Protein AF-A0A1X4HYP9-F1 (afdb_monomer_lite)

Sequence (50 aa):
MAFTRAPGKHRRPSRTQRGTARAAGVAALTTTGVVGSLAAPALAAEPAAA

Radius of gyration: 20.03 Å; chains: 1; bounding box: 47×18×45 Å

Foldseek 3Di:
DDPPDDDPPPDDDDPVRVVVVVVVVVVVVVVVVVVVVVCVVVVVPPPDDD

pLDDT: mean 71.9, std 16.52, range [37.47, 94.44]

Secondary structure (DSSP, 8-state):
--------TTPPPPHHHHHHHHHHHHHHHHHHHHHHHHHHHHHTTS----

Structure (mmCIF, N/CA/C/O backbone):
data_AF-A0A1X4HYP9-F1
#
_entry.id   AF-A0A1X4HYP9-F1
#
loop_
_atom_site.group_PDB
_atom_site.id
_atom_site.type_symbol
_atom_site.label_atom_id
_atom_site.label_alt_id
_atom_site.label_comp_id
_atom_site.label_asym_id
_atom_site.label_entity_id
_atom_site.label_seq_id
_atom_site.pdbx_PDB_ins_code
_atom_site.Cartn_x
_atom_site.Cartn_y
_atom_site.Cartn_z
_atom_site.occupancy
_atom_site.B_iso_or_equiv
_atom_site.auth_seq_id
_atom_site.auth_comp_id
_atom_site.auth_asym_id
_atom_site.auth_atom_id
_atom_site.pdbx_PDB_model_num
ATOM 1 N N . MET A 1 1 ? -23.337 -1.553 20.154 1.00 40.44 1 MET A N 1
ATOM 2 C CA . MET A 1 1 ? -23.097 -0.995 18.807 1.00 40.44 1 MET A CA 1
ATOM 3 C C . MET A 1 1 ? -21.932 -0.028 18.894 1.00 40.44 1 MET A C 1
ATOM 5 O O . MET A 1 1 ? -21.877 0.753 19.834 1.00 40.44 1 MET A O 1
ATOM 9 N N . ALA A 1 2 ? -20.950 -0.198 18.011 1.00 54.28 2 ALA A N 1
ATOM 10 C CA . ALA A 1 2 ? -19.670 0.495 18.037 1.00 54.28 2 ALA A CA 1
ATOM 11 C C . ALA A 1 2 ? -19.841 2.019 18.084 1.00 54.28 2 ALA A C 1
ATOM 13 O O . ALA A 1 2 ? -20.711 2.559 17.410 1.00 54.28 2 ALA A O 1
ATOM 14 N N . PHE A 1 3 ? -18.965 2.712 18.816 1.00 59.41 3 PHE A N 1
ATOM 15 C CA . PHE A 1 3 ? -18.674 4.117 18.548 1.00 59.41 3 PHE A CA 1
ATOM 16 C C . PHE A 1 3 ? -18.305 4.239 17.066 1.00 59.41 3 PHE A C 1
ATOM 18 O O . PHE A 1 3 ? -17.164 3.971 16.685 1.00 59.41 3 PHE A O 1
ATOM 25 N N . THR A 1 4 ? -19.246 4.648 16.223 1.00 62.81 4 THR A N 1
ATOM 26 C CA . THR A 1 4 ? -19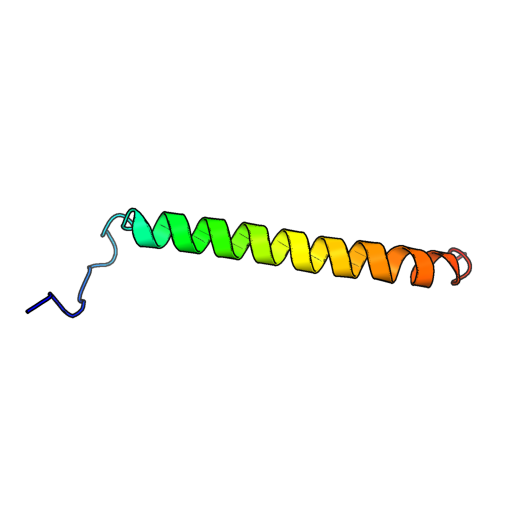.102 4.799 14.765 1.00 62.81 4 THR A CA 1
ATOM 27 C C . THR A 1 4 ? -18.249 6.025 14.371 1.00 62.81 4 THR A C 1
A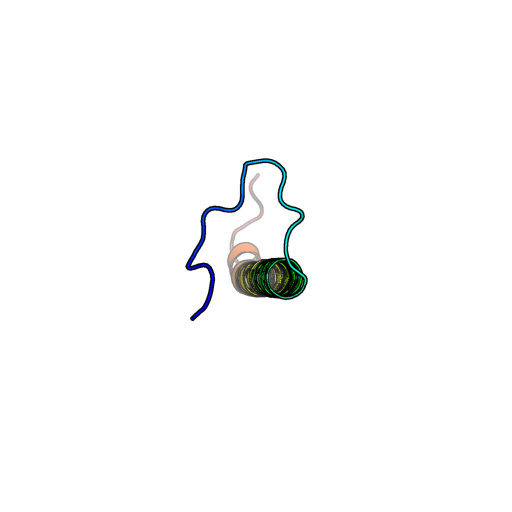TOM 29 O O . THR A 1 4 ? -18.349 6.534 13.265 1.00 62.81 4 THR A O 1
ATOM 32 N N . ARG A 1 5 ? -17.303 6.385 15.261 1.00 59.25 5 ARG A N 1
ATOM 33 C CA . ARG A 1 5 ? -16.273 7.443 15.272 1.00 59.25 5 ARG A CA 1
ATOM 34 C C . ARG A 1 5 ? -16.728 8.881 15.566 1.00 59.25 5 ARG A C 1
ATOM 36 O O . ARG A 1 5 ? -17.215 9.584 14.701 1.00 59.25 5 ARG A O 1
ATOM 43 N N . ALA A 1 6 ? -16.269 9.379 16.717 1.00 60.12 6 ALA A N 1
ATOM 44 C CA . ALA A 1 6 ? -15.578 10.670 16.808 1.00 60.12 6 ALA A CA 1
ATOM 45 C C . ALA A 1 6 ? -14.310 10.515 17.682 1.00 60.12 6 ALA A C 1
ATOM 47 O O . ALA A 1 6 ? -14.336 10.753 18.889 1.00 60.12 6 ALA A O 1
ATOM 48 N N . PRO A 1 7 ? -13.185 10.018 17.134 1.00 59.16 7 PRO A N 1
ATOM 49 C CA . PRO A 1 7 ? -11.912 10.035 17.835 1.00 59.16 7 PRO A CA 1
ATOM 50 C C . PRO A 1 7 ? -11.307 11.440 17.713 1.00 59.16 7 PRO A C 1
ATOM 52 O O . PRO A 1 7 ? -10.954 11.864 16.618 1.00 59.16 7 PRO A O 1
ATOM 55 N N . GLY A 1 8 ? -11.196 12.165 18.830 1.00 65.62 8 GLY A N 1
ATOM 56 C CA . GLY A 1 8 ? -10.568 13.490 18.861 1.00 65.62 8 GLY A CA 1
ATOM 57 C C . GLY A 1 8 ? -9.137 13.477 18.309 1.00 65.62 8 GLY A C 1
ATOM 58 O O . GLY A 1 8 ? -8.484 12.431 18.314 1.00 65.62 8 GLY A O 1
ATOM 59 N N . LYS A 1 9 ? -8.644 14.652 17.884 1.00 62.22 9 LYS A N 1
ATOM 60 C CA . LYS A 1 9 ? -7.328 14.919 17.249 1.00 62.22 9 LYS A CA 1
ATOM 61 C C . LYS A 1 9 ? -6.090 14.307 17.932 1.00 62.22 9 LYS A C 1
ATOM 63 O O . LYS A 1 9 ? -4.982 14.424 17.421 1.00 62.22 9 LYS A O 1
ATOM 68 N N . HIS A 1 10 ? -6.246 13.697 19.103 1.00 69.31 10 HIS A N 1
ATOM 69 C CA . HIS A 1 10 ? -5.182 13.090 19.905 1.00 69.31 10 HIS A CA 1
ATOM 70 C C . HIS A 1 10 ? -5.383 11.585 20.136 1.00 69.31 10 HIS A C 1
ATOM 72 O O . HIS A 1 10 ? -4.677 10.974 20.938 1.00 69.31 10 HIS A O 1
ATOM 78 N N . ARG A 1 11 ? -6.335 10.939 19.451 1.00 65.56 11 ARG A N 1
ATOM 79 C CA . ARG A 1 11 ? -6.487 9.486 19.546 1.00 65.56 11 ARG A CA 1
ATOM 80 C C . ARG A 1 11 ? -5.301 8.797 18.889 1.00 65.56 11 ARG A C 1
ATOM 82 O O . ARG A 1 11 ? -5.072 8.909 17.687 1.00 65.56 11 ARG A O 1
ATOM 89 N N . ARG A 1 12 ? -4.591 8.012 19.699 1.00 67.06 12 ARG A N 1
ATOM 90 C CA . ARG A 1 12 ? -3.531 7.127 19.228 1.00 67.06 12 ARG A CA 1
ATOM 91 C C . ARG A 1 12 ? -4.105 6.194 18.149 1.00 67.06 12 ARG A C 1
ATOM 93 O O . ARG A 1 12 ? -5.132 5.556 18.409 1.00 67.06 12 ARG A O 1
ATOM 100 N N . PRO A 1 13 ? -3.459 6.084 16.974 1.00 73.56 13 PRO A N 1
ATOM 101 C CA . PRO A 1 13 ? -3.854 5.151 15.924 1.00 73.56 13 PRO A CA 1
ATOM 102 C C . PRO A 1 13 ? -4.119 3.755 16.495 1.00 73.56 13 PRO A C 1
ATOM 104 O O . PRO A 1 13 ? -3.380 3.290 17.370 1.00 73.56 13 PRO A O 1
ATOM 107 N N . SER A 1 14 ? -5.164 3.064 16.043 1.00 77.88 14 SER A N 1
ATOM 108 C CA . SER A 1 14 ? -5.415 1.688 16.496 1.00 77.88 14 SER A CA 1
ATOM 109 C C . SER A 1 14 ? -4.374 0.723 15.904 1.00 77.88 14 SER A C 1
ATOM 111 O O . SER A 1 14 ? -3.676 1.058 14.944 1.00 77.88 14 SER A O 1
ATOM 113 N N . ARG A 1 15 ? -4.234 -0.487 16.474 1.00 78.38 15 ARG A N 1
ATOM 114 C CA . ARG A 1 15 ? -3.342 -1.523 15.907 1.00 78.38 15 ARG A CA 1
ATOM 115 C C . ARG A 1 15 ? -3.723 -1.852 14.463 1.00 78.38 15 ARG A C 1
ATOM 117 O O . ARG A 1 15 ? -2.837 -1.876 13.619 1.00 78.38 15 ARG A O 1
ATOM 124 N N . THR 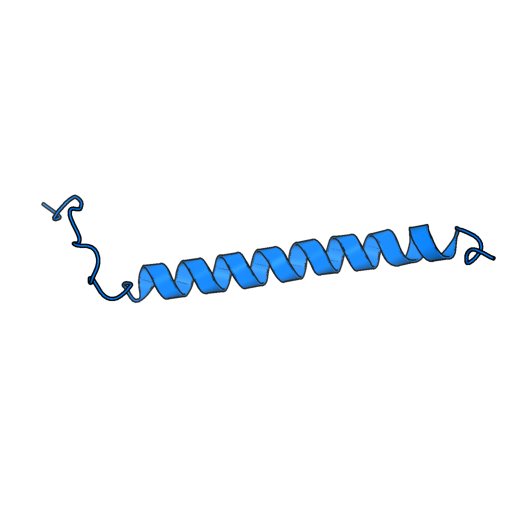A 1 16 ? -5.017 -2.011 14.186 1.00 81.38 16 THR A N 1
ATOM 125 C CA . THR A 1 16 ? -5.536 -2.266 12.838 1.00 81.38 16 THR A CA 1
ATOM 126 C C . THR A 1 16 ? -5.169 -1.140 11.878 1.00 81.38 16 THR A C 1
ATOM 128 O O . THR A 1 16 ? -4.635 -1.426 10.819 1.00 81.38 16 THR A O 1
ATOM 131 N N . GLN A 1 17 ? -5.330 0.131 12.273 1.00 85.25 17 GLN A N 1
ATOM 132 C CA . GLN A 1 17 ? -4.966 1.267 11.416 1.00 85.25 17 GLN A CA 1
ATOM 133 C C . GLN A 1 17 ? -3.459 1.311 11.114 1.00 85.25 17 GLN A C 1
ATOM 135 O O . GLN A 1 17 ? -3.060 1.593 9.989 1.00 85.25 17 GLN A O 1
ATOM 140 N N . ARG A 1 18 ? -2.602 1.017 12.103 1.00 85.00 18 ARG A N 1
ATOM 141 C CA . ARG A 1 18 ? -1.150 0.921 11.868 1.00 85.00 18 ARG A CA 1
ATOM 142 C C . ARG A 1 18 ? -0.795 -0.252 10.958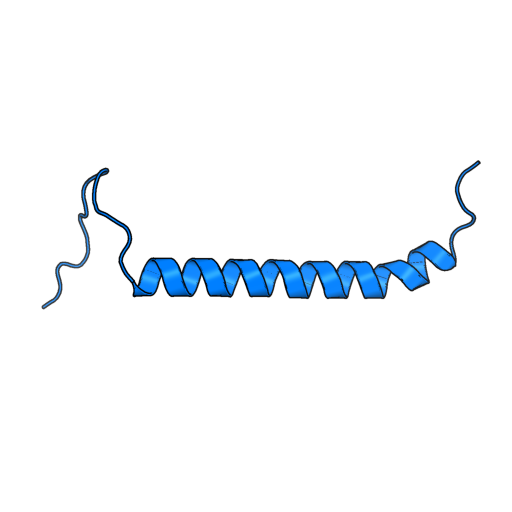 1.00 85.00 18 ARG A C 1
ATOM 144 O O . ARG A 1 18 ? 0.096 -0.113 10.129 1.00 85.00 18 ARG A O 1
ATOM 151 N N . GLY A 1 19 ? -1.466 -1.389 11.128 1.00 88.94 19 GLY A N 1
ATOM 152 C CA . GLY A 1 19 ? -1.274 -2.573 10.294 1.00 88.94 19 GLY A CA 1
ATOM 153 C C . GLY A 1 19 ? -1.655 -2.306 8.842 1.00 88.94 19 GLY A C 1
ATOM 154 O O . GLY A 1 19 ? -0.841 -2.531 7.953 1.00 88.94 19 GLY A O 1
ATOM 155 N N . THR A 1 20 ? -2.840 -1.737 8.608 1.00 87.62 20 THR A N 1
ATOM 156 C CA . THR A 1 20 ? -3.313 -1.410 7.257 1.00 87.62 20 THR A CA 1
ATOM 157 C C . THR A 1 20 ? -2.470 -0.324 6.601 1.00 87.62 20 THR A C 1
ATOM 159 O O . THR A 1 20 ? -2.143 -0.455 5.430 1.00 87.62 20 THR A O 1
ATOM 162 N N . ALA A 1 21 ? -2.049 0.709 7.341 1.00 89.00 21 ALA A N 1
ATOM 163 C CA . ALA A 1 21 ? -1.165 1.746 6.806 1.00 89.00 21 ALA A CA 1
ATOM 164 C C . ALA A 1 21 ? 0.205 1.184 6.391 1.00 89.00 21 ALA A C 1
ATOM 166 O O . ALA A 1 21 ? 0.718 1.531 5.332 1.00 89.00 21 ALA A O 1
ATOM 167 N N . ARG A 1 22 ? 0.784 0.280 7.194 1.00 89.44 22 ARG A N 1
ATOM 168 C CA . ARG A 1 22 ? 2.037 -0.407 6.841 1.00 89.44 22 ARG A CA 1
ATOM 169 C C . ARG A 1 22 ? 1.862 -1.317 5.627 1.00 89.44 22 ARG A C 1
ATOM 171 O O . ARG A 1 22 ? 2.692 -1.266 4.730 1.00 89.44 22 ARG A O 1
ATOM 178 N N . ALA A 1 23 ? 0.790 -2.107 5.583 1.00 93.00 23 ALA A N 1
ATOM 179 C CA . ALA A 1 23 ? 0.500 -2.988 4.454 1.00 93.00 23 ALA A CA 1
ATOM 180 C C . ALA A 1 23 ? 0.292 -2.196 3.154 1.00 93.00 23 ALA A C 1
ATOM 182 O O . ALA A 1 23 ? 0.877 -2.539 2.132 1.00 93.00 23 ALA A O 1
ATOM 183 N N . ALA A 1 24 ? -0.467 -1.098 3.211 1.00 92.44 24 ALA A N 1
ATOM 184 C CA . ALA A 1 24 ? -0.656 -0.196 2.079 1.00 92.44 24 ALA A CA 1
ATOM 185 C C . ALA A 1 24 ? 0.669 0.439 1.628 1.00 92.44 24 ALA A C 1
ATOM 187 O O . ALA A 1 24 ? 0.941 0.482 0.434 1.00 92.44 24 ALA A O 1
ATOM 188 N N . GLY A 1 25 ? 1.517 0.876 2.566 1.00 92.69 25 GLY A N 1
ATOM 189 C CA . GLY A 1 25 ? 2.839 1.421 2.250 1.00 92.69 25 GLY A CA 1
ATOM 190 C C . GLY A 1 25 ? 3.754 0.404 1.565 1.00 92.69 25 GLY A C 1
ATOM 191 O O . GLY A 1 25 ? 4.363 0.720 0.549 1.00 92.69 25 GLY A O 1
ATOM 192 N N . VAL A 1 26 ? 3.808 -0.833 2.069 1.00 94.44 26 VAL A N 1
ATOM 193 C CA . VAL A 1 26 ? 4.585 -1.914 1.441 1.00 94.44 26 VAL A CA 1
ATOM 194 C C . VAL A 1 26 ? 4.040 -2.235 0.052 1.00 94.44 26 VAL A C 1
ATOM 196 O O . VAL A 1 26 ? 4.823 -2.313 -0.884 1.00 94.44 26 VAL A O 1
ATOM 199 N N . ALA A 1 27 ? 2.720 -2.352 -0.107 1.00 91.88 27 ALA A N 1
ATOM 200 C CA . ALA A 1 27 ? 2.100 -2.594 -1.408 1.00 91.88 27 ALA A CA 1
ATOM 201 C C . ALA A 1 27 ? 2.384 -1.461 -2.410 1.00 91.88 27 ALA A C 1
ATOM 203 O O . ALA A 1 27 ? 2.668 -1.715 -3.577 1.00 91.88 27 ALA A O 1
ATOM 204 N N . ALA A 1 28 ? 2.350 -0.204 -1.967 1.00 93.19 28 ALA A N 1
ATOM 205 C CA . ALA A 1 28 ? 2.703 0.936 -2.808 1.00 93.19 28 ALA A CA 1
ATOM 206 C C . ALA A 1 28 ? 4.184 0.893 -3.223 1.00 93.19 28 ALA A C 1
ATOM 208 O O . ALA A 1 28 ? 4.503 1.109 -4.390 1.00 93.19 28 ALA A O 1
ATOM 209 N N . LEU A 1 29 ? 5.092 0.557 -2.301 1.00 91.44 29 LEU A N 1
ATOM 210 C CA . LEU A 1 29 ? 6.516 0.408 -2.612 1.00 91.44 29 LEU A CA 1
ATOM 211 C C . LEU A 1 29 ? 6.780 -0.747 -3.577 1.00 91.44 29 LEU A C 1
ATOM 213 O O . LEU A 1 29 ? 7.548 -0.575 -4.516 1.00 91.44 29 LEU A O 1
ATOM 217 N N . THR A 1 30 ? 6.158 -1.910 -3.377 1.00 93.25 30 THR A N 1
ATOM 218 C CA . THR A 1 30 ? 6.352 -3.063 -4.266 1.00 93.25 30 THR A CA 1
ATOM 219 C C . THR A 1 30 ? 5.774 -2.803 -5.646 1.00 93.25 30 THR A C 1
ATOM 221 O O . THR A 1 30 ? 6.437 -3.096 -6.632 1.00 93.25 30 THR A O 1
ATOM 224 N N . THR A 1 31 ? 4.583 -2.210 -5.743 1.00 89.06 31 THR A N 1
ATOM 225 C CA . THR A 1 31 ? 3.988 -1.837 -7.037 1.00 89.06 31 THR A CA 1
ATOM 226 C C . THR A 1 31 ? 4.834 -0.792 -7.756 1.00 89.06 31 THR A C 1
ATOM 228 O O . THR A 1 31 ? 5.148 -0.982 -8.926 1.00 89.06 31 THR A O 1
ATOM 231 N N . THR A 1 32 ? 5.289 0.252 -7.057 1.00 86.00 32 THR A N 1
ATOM 232 C CA . THR A 1 32 ? 6.200 1.260 -7.626 1.00 86.00 32 THR A CA 1
ATOM 233 C C . THR A 1 32 ? 7.534 0.641 -8.035 1.00 86.00 32 THR A C 1
ATOM 235 O O . THR A 1 32 ? 8.047 0.950 -9.104 1.00 86.00 32 THR A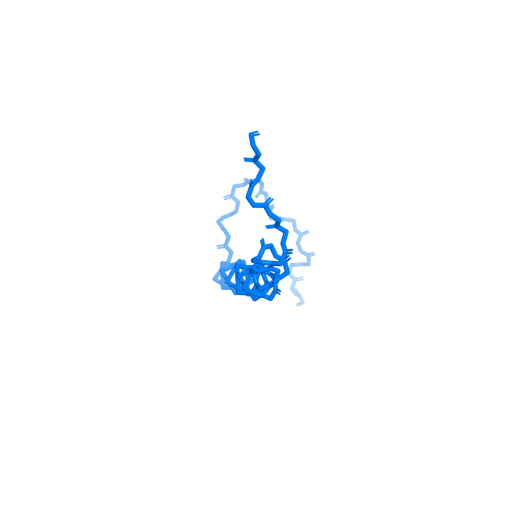 O 1
ATOM 238 N N . GLY A 1 33 ? 8.082 -0.266 -7.223 1.00 86.31 33 GLY A N 1
ATOM 239 C CA . GLY A 1 33 ? 9.309 -0.999 -7.520 1.00 86.31 33 GLY A CA 1
ATOM 240 C C . GLY A 1 33 ? 9.167 -1.894 -8.748 1.00 86.31 33 GLY A C 1
ATOM 241 O O . GLY A 1 33 ? 10.028 -1.859 -9.613 1.00 86.31 33 GLY A O 1
ATOM 242 N N . VAL A 1 34 ? 8.055 -2.622 -8.886 1.00 86.62 34 VAL A N 1
ATOM 243 C CA . VAL A 1 34 ? 7.745 -3.426 -10.079 1.00 86.62 34 VAL A CA 1
ATOM 244 C C . VAL A 1 34 ? 7.595 -2.537 -11.305 1.00 86.62 34 VAL A C 1
ATOM 246 O O . VAL A 1 34 ? 8.195 -2.833 -12.328 1.00 86.62 34 VAL A O 1
ATOM 249 N N . VAL A 1 35 ? 6.853 -1.431 -11.213 1.00 85.19 35 VAL A N 1
ATOM 250 C CA . VAL A 1 35 ? 6.730 -0.474 -12.323 1.00 85.19 35 VAL A CA 1
ATOM 251 C C . VAL A 1 35 ? 8.096 0.102 -12.690 1.00 85.19 35 VAL A C 1
ATOM 253 O O . VAL A 1 35 ? 8.429 0.137 -13.865 1.00 85.19 35 VAL A O 1
ATOM 256 N N . GLY A 1 36 ? 8.919 0.477 -11.710 1.00 81.31 36 GLY A N 1
ATOM 257 C CA . GLY A 1 36 ? 10.283 0.955 -11.928 1.00 81.31 36 GLY A CA 1
ATOM 258 C C . GLY A 1 36 ? 11.193 -0.105 -12.553 1.00 81.31 36 GLY A C 1
ATOM 259 O O . GLY A 1 36 ? 11.939 0.203 -13.473 1.00 81.31 36 GLY A O 1
ATOM 260 N N . SER A 1 37 ? 11.101 -1.364 -12.122 1.00 74.81 37 SER A N 1
ATOM 261 C CA . SER A 1 37 ? 11.860 -2.484 -12.690 1.00 74.81 37 SER A CA 1
ATOM 262 C C . SER A 1 37 ? 11.362 -2.914 -14.067 1.00 74.81 37 SER A C 1
ATOM 264 O O . SER A 1 37 ? 12.169 -3.382 -14.857 1.00 74.81 37 SER A O 1
ATOM 266 N N . LEU A 1 38 ? 10.074 -2.759 -14.376 1.00 72.69 38 LEU A N 1
ATOM 267 C CA . LEU A 1 38 ? 9.523 -2.974 -15.719 1.00 72.69 38 LEU A CA 1
ATOM 268 C C . LEU A 1 38 ? 9.808 -1.787 -16.646 1.00 72.69 38 LEU A C 1
ATOM 270 O O . LEU A 1 38 ? 9.986 -1.974 -17.845 1.00 72.69 38 LEU A O 1
ATOM 274 N N . ALA A 1 39 ? 9.906 -0.577 -16.100 1.00 66.00 39 ALA A N 1
ATOM 275 C CA . ALA A 1 39 ? 10.355 0.606 -16.821 1.00 66.00 39 ALA A CA 1
ATOM 276 C C . ALA A 1 39 ? 11.880 0.628 -17.010 1.00 66.00 39 ALA A C 1
ATOM 278 O O . ALA A 1 39 ? 12.358 1.246 -17.952 1.00 66.00 39 ALA A O 1
ATOM 279 N N . ALA A 1 40 ? 12.656 -0.063 -16.171 1.00 58.56 40 ALA A N 1
ATOM 280 C CA . ALA A 1 40 ? 14.108 -0.160 -16.307 1.00 58.56 40 ALA A CA 1
ATOM 281 C C . ALA A 1 40 ? 14.564 -0.732 -17.667 1.00 58.56 40 ALA A C 1
ATOM 283 O O . ALA A 1 40 ? 15.414 -0.106 -18.293 1.00 58.56 40 ALA A O 1
ATOM 284 N N . PRO A 1 41 ? 14.008 -1.841 -18.200 1.00 57.69 41 PRO A N 1
ATOM 285 C CA . PRO A 1 41 ? 14.328 -2.290 -19.552 1.00 57.69 41 PRO A CA 1
ATOM 286 C C . PRO A 1 41 ? 13.794 -1.349 -20.646 1.00 57.69 41 PRO A C 1
ATOM 288 O O . PRO A 1 41 ? 14.367 -1.324 -21.729 1.00 57.69 41 PRO A O 1
ATOM 291 N N . ALA A 1 42 ? 12.760 -0.539 -20.378 1.00 53.69 42 ALA A N 1
ATOM 292 C CA . ALA A 1 42 ? 12.304 0.506 -21.303 1.00 53.69 42 ALA A CA 1
ATOM 293 C C . ALA A 1 42 ? 13.247 1.728 -21.320 1.00 53.69 42 ALA A C 1
ATOM 295 O O . ALA A 1 42 ? 13.473 2.302 -22.377 1.00 53.69 42 ALA A O 1
ATOM 296 N N . LEU A 1 43 ? 13.859 2.082 -20.183 1.00 51.09 43 LEU A N 1
ATOM 297 C CA . LEU A 1 43 ? 14.903 3.112 -20.101 1.00 51.09 43 LEU A CA 1
ATOM 298 C C . LEU A 1 43 ? 16.272 2.603 -20.574 1.00 51.09 43 LEU A C 1
ATOM 300 O O . LEU A 1 43 ? 17.108 3.404 -20.965 1.00 51.09 43 LEU A O 1
ATOM 304 N N . ALA A 1 44 ? 16.508 1.289 -20.574 1.00 51.38 44 ALA A N 1
ATOM 305 C CA . ALA A 1 44 ? 17.704 0.687 -21.166 1.00 51.38 44 ALA A CA 1
ATOM 306 C C . ALA A 1 44 ? 17.674 0.672 -22.710 1.00 51.38 44 ALA A C 1
ATOM 308 O O . ALA A 1 44 ? 18.711 0.451 -23.332 1.00 51.38 44 ALA A O 1
ATOM 309 N N . ALA A 1 45 ? 16.502 0.892 -23.320 1.00 53.22 45 ALA A N 1
ATOM 310 C CA . ALA A 1 45 ? 16.326 1.056 -24.764 1.00 53.22 45 ALA A CA 1
ATOM 311 C C . ALA A 1 45 ? 16.395 2.527 -25.227 1.00 53.22 45 ALA A C 1
ATOM 313 O O . ALA A 1 45 ? 16.443 2.772 -26.430 1.00 53.22 45 ALA A O 1
ATOM 314 N N . GLU A 1 46 ? 16.423 3.493 -24.303 1.00 54.16 46 GLU A N 1
ATOM 315 C CA . GLU A 1 46 ? 16.632 4.910 -24.610 1.00 54.16 46 GLU A CA 1
ATOM 316 C C . GLU A 1 46 ? 18.138 5.220 -24.485 1.00 54.16 46 GLU A C 1
ATOM 318 O O . GLU A 1 46 ? 18.751 4.828 -23.484 1.00 54.16 46 GLU A O 1
ATOM 323 N N . PRO A 1 47 ? 18.785 5.878 -25.470 1.00 47.97 47 PRO A N 1
ATOM 324 C CA . PRO A 1 47 ? 20.187 6.244 -25.342 1.00 47.97 47 PRO A CA 1
ATOM 325 C C . PRO A 1 47 ? 20.316 7.167 -24.133 1.00 47.97 47 PRO A C 1
ATOM 327 O O . PRO A 1 47 ? 19.589 8.153 -24.016 1.00 47.97 47 PRO A O 1
ATOM 330 N N . ALA A 1 48 ? 21.220 6.821 -23.214 1.00 50.75 48 ALA A N 1
ATOM 331 C CA . ALA A 1 48 ? 21.520 7.651 -22.058 1.00 50.75 48 ALA A CA 1
ATOM 332 C C . ALA A 1 48 ? 21.776 9.084 -22.543 1.00 50.75 48 ALA A C 1
ATOM 334 O O . ALA A 1 48 ? 22.688 9.315 -23.337 1.00 50.75 48 ALA A O 1
ATOM 335 N N . ALA A 1 49 ? 20.893 9.994 -22.124 1.00 47.03 49 ALA A N 1
ATOM 336 C CA . ALA A 1 49 ? 20.880 11.385 -22.542 1.00 47.03 49 ALA A CA 1
ATOM 337 C C . ALA A 1 49 ? 22.285 12.000 -22.439 1.00 47.03 49 ALA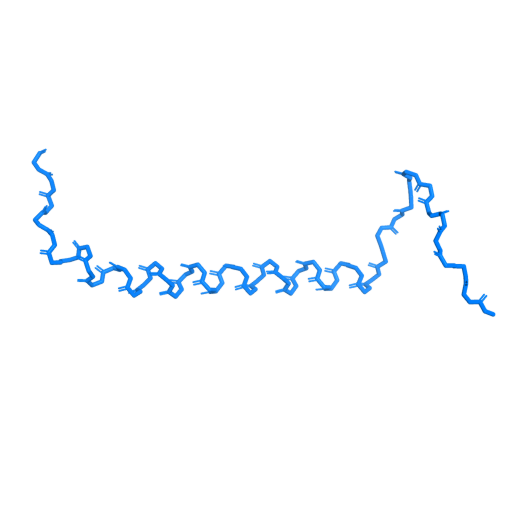 A C 1
ATOM 339 O O . ALA A 1 49 ? 22.966 11.832 -21.424 1.00 47.03 49 ALA A O 1
ATOM 340 N N . ALA A 1 50 ? 22.685 12.660 -23.528 1.00 37.47 50 ALA A N 1
ATOM 341 C CA . ALA A 1 50 ? 23.913 13.437 -23.663 1.00 37.47 50 ALA A CA 1
ATOM 342 C C . ALA A 1 50 ? 23.933 14.666 -22.743 1.00 37.47 50 ALA A C 1
ATOM 344 O O . ALA A 1 50 ? 22.841 15.213 -22.459 1.00 37.47 50 ALA A O 1
#